Pr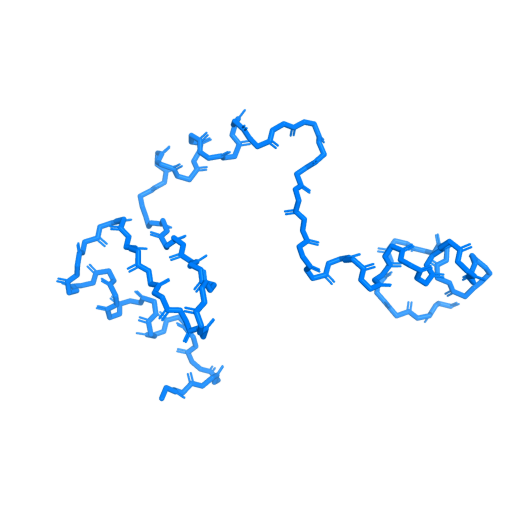otein AF-A0A9J6H2Y7-F1 (afdb_monomer_lite)

Secondary structure (DSSP, 8-state):
--GGGHHHHHHHHHHHH-SEEEEE-STT-EEEEE-SHHHHHHHHHHS-SS---GGGHHHHHHHHH-HHHH-SSSSS--

pLDDT: mean 88.36, std 8.99, range [60.16, 97.88]

Foldseek 3Di:
DPPVCVVVVLVVQCVPPNQWDWDDDPDNDIDIHGRDVVVVVVCVVPCDPDHDDPVCPVLVVCCVVPVVQSVDPDPGGD

Organism: Haemaphysalis longicornis (NCBI:txid44386)

InterPro domains:
  IPR036396 Cytochrome P450 superfamily [G3DSA:1.10.630.10] (1-78)
  IPR036396 Cytochrome P450 superfamily [SSF48264] (6-76)

Radius of gyration: 16.7 Å; chains: 1; bounding box: 30×27×45 Å

Sequence (78 aa):
MDLTRMHRNAQRLLDQYGPLVREVVVGDRVVVHVFDPRDMEHVFRNEGRFPARLSHRALLKYRRERPDVYGSGGLFPS

Structure (mmCIF, N/CA/C/O backbone):
data_AF-A0A9J6H2Y7-F1
#
_entry.id   AF-A0A9J6H2Y7-F1
#
loop_
_atom_site.group_PDB
_atom_site.id
_atom_site.type_symbol
_atom_site.label_atom_id
_atom_site.label_alt_id
_atom_site.label_comp_id
_atom_site.label_asym_id
_atom_site.label_entity_id
_atom_site.label_seq_id
_atom_site.pdbx_PDB_ins_code
_atom_site.Cartn_x
_atom_site.Cartn_y
_atom_site.Cartn_z
_atom_site.occupancy
_atom_site.B_iso_or_equiv
_atom_site.auth_seq_id
_atom_site.auth_comp_id
_atom_site.auth_asym_id
_atom_site.auth_atom_id
_atom_site.pdbx_PDB_model_num
ATOM 1 N N . MET A 1 1 ? 7.023 -11.562 12.592 1.00 66.44 1 MET A N 1
ATOM 2 C CA . MET A 1 1 ? 5.957 -11.327 11.596 1.00 66.44 1 MET A CA 1
ATOM 3 C C . MET A 1 1 ? 5.928 -12.536 10.670 1.00 66.44 1 MET A C 1
ATOM 5 O O . MET A 1 1 ? 6.961 -12.842 10.092 1.00 66.44 1 MET A O 1
ATOM 9 N N . ASP A 1 2 ? 4.818 -13.274 10.592 1.00 78.56 2 ASP A N 1
ATOM 10 C CA . ASP A 1 2 ? 4.705 -14.406 9.657 1.00 78.56 2 ASP A CA 1
ATOM 11 C C . ASP A 1 2 ? 4.360 -13.866 8.263 1.00 78.56 2 ASP A C 1
ATOM 13 O O . ASP A 1 2 ? 3.260 -13.346 8.047 1.00 78.56 2 ASP A O 1
ATOM 17 N N . LEU A 1 3 ? 5.319 -13.953 7.339 1.00 79.06 3 LEU A N 1
ATOM 18 C CA . LEU A 1 3 ? 5.188 -13.452 5.969 1.00 79.06 3 LEU A CA 1
ATOM 19 C C . LEU A 1 3 ? 4.250 -14.312 5.111 1.00 79.06 3 LEU A C 1
ATOM 21 O O . LEU A 1 3 ? 3.747 -13.838 4.099 1.00 79.06 3 LEU A O 1
ATOM 25 N N . THR A 1 4 ? 3.954 -15.546 5.526 1.00 90.88 4 THR A N 1
ATOM 26 C CA . THR A 1 4 ? 3.019 -16.429 4.809 1.00 90.88 4 THR A CA 1
ATOM 27 C C . THR A 1 4 ? 1.555 -16.124 5.137 1.00 90.88 4 THR A C 1
ATOM 29 O O . THR A 1 4 ? 0.644 -16.565 4.440 1.00 90.88 4 THR A O 1
ATOM 32 N N . ARG A 1 5 ? 1.304 -15.333 6.191 1.00 91.00 5 ARG A N 1
ATOM 33 C CA . ARG A 1 5 ? -0.038 -15.017 6.705 1.00 91.00 5 ARG A CA 1
ATOM 34 C C . ARG A 1 5 ? -0.251 -13.515 6.881 1.00 91.00 5 ARG A C 1
ATOM 36 O O . ARG A 1 5 ? -0.770 -13.071 7.904 1.00 91.00 5 ARG A O 1
ATOM 43 N N . MET A 1 6 ? 0.108 -12.731 5.863 1.00 89.19 6 MET A N 1
ATOM 44 C CA . MET A 1 6 ? 0.014 -11.263 5.899 1.00 89.19 6 MET A CA 1
ATOM 45 C C . MET A 1 6 ? -1.381 -10.743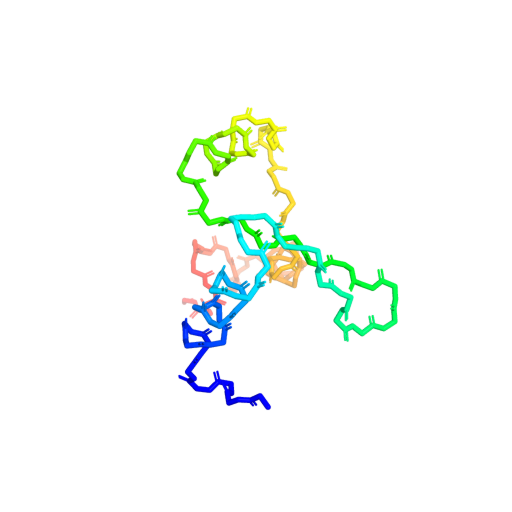 6.274 1.00 89.19 6 MET A C 1
ATOM 47 O O . MET A 1 6 ? -1.476 -9.798 7.051 1.00 89.19 6 MET A O 1
ATOM 51 N N . HIS A 1 7 ? -2.454 -11.401 5.821 1.00 92.12 7 HIS A N 1
ATOM 52 C CA . HIS A 1 7 ? -3.832 -11.036 6.178 1.00 92.12 7 HIS A CA 1
ATOM 53 C C . HIS A 1 7 ? -4.079 -11.035 7.697 1.00 92.12 7 HIS A C 1
ATOM 55 O O . HIS A 1 7 ? -4.810 -10.192 8.202 1.00 92.12 7 HIS A O 1
ATOM 61 N N . ARG A 1 8 ? -3.427 -11.928 8.458 1.00 95.81 8 ARG A N 1
ATOM 62 C CA . ARG A 1 8 ? -3.551 -11.960 9.925 1.00 95.81 8 ARG A CA 1
ATOM 63 C C . ARG A 1 8 ? -2.785 -10.830 10.593 1.00 95.81 8 ARG A C 1
ATOM 65 O O . ARG A 1 8 ? -3.189 -10.367 11.650 1.00 95.81 8 ARG A O 1
ATOM 72 N N . ASN A 1 9 ? -1.666 -10.409 10.010 1.00 92.19 9 ASN A N 1
ATOM 73 C CA . ASN A 1 9 ? -0.928 -9.252 10.513 1.00 92.19 9 ASN A CA 1
ATOM 74 C C . ASN A 1 9 ? -1.746 -7.977 10.273 1.00 92.19 9 ASN A C 1
ATOM 76 O O . ASN A 1 9 ? -1.896 -7.182 11.190 1.00 92.19 9 ASN A O 1
ATOM 80 N N . ALA A 1 10 ? -2.350 -7.851 9.089 1.00 93.69 10 ALA A N 1
ATOM 81 C CA . ALA A 1 10 ? -3.256 -6.759 8.754 1.00 93.69 10 ALA A CA 1
ATOM 82 C C . ALA A 1 10 ? -4.477 -6.711 9.693 1.00 93.69 10 ALA A C 1
ATOM 84 O O . ALA A 1 10 ? -4.781 -5.652 10.231 1.00 93.69 10 ALA A O 1
ATOM 85 N N . GLN A 1 11 ? -5.102 -7.861 9.984 1.00 96.38 11 GLN A N 1
ATOM 86 C CA . GLN A 1 11 ? -6.204 -7.936 10.952 1.00 96.38 11 GLN A CA 1
ATOM 87 C C . GLN A 1 11 ? -5.789 -7.429 12.339 1.00 96.38 11 GLN A C 1
ATOM 89 O O . GLN A 1 11 ? -6.502 -6.637 12.936 1.00 96.38 11 GLN A O 1
ATOM 94 N N . ARG A 1 12 ? -4.603 -7.811 12.833 1.00 95.75 12 ARG A N 1
ATOM 95 C CA . ARG A 1 12 ? -4.108 -7.319 14.130 1.00 95.75 12 ARG A CA 1
ATOM 96 C C . ARG A 1 12 ? -3.902 -5.806 14.150 1.00 95.75 12 ARG A C 1
ATOM 98 O O . ARG A 1 12 ? -4.173 -5.184 15.169 1.00 95.75 12 ARG A O 1
ATOM 105 N N . LEU A 1 13 ? -3.419 -5.222 13.050 1.00 95.81 13 LEU A N 1
ATOM 106 C CA . LEU A 1 13 ? -3.268 -3.769 12.938 1.00 95.81 13 LEU A CA 1
ATOM 107 C C . LEU A 1 13 ? -4.631 -3.071 13.008 1.00 95.81 13 LEU A C 1
ATOM 109 O O . LEU A 1 13 ? -4.766 -2.094 13.742 1.00 95.81 13 LEU A O 1
ATOM 113 N N . LEU A 1 14 ? -5.629 -3.605 12.298 1.00 97.38 14 LEU A N 1
ATOM 114 C CA . LEU A 1 14 ? -7.004 -3.111 12.344 1.00 97.38 14 LEU A CA 1
ATOM 115 C C . LEU A 1 14 ? -7.588 -3.197 13.759 1.00 97.38 14 LEU A C 1
ATOM 117 O O . LEU A 1 14 ? -8.103 -2.206 14.268 1.00 97.38 14 LEU A O 1
ATOM 121 N N . ASP A 1 15 ? -7.466 -4.353 14.410 1.00 97.69 15 ASP A N 1
ATOM 122 C CA . ASP A 1 15 ? -8.030 -4.578 15.745 1.00 97.69 15 ASP A CA 1
ATOM 123 C C . ASP A 1 15 ? -7.393 -3.658 16.801 1.00 97.69 15 ASP A C 1
ATOM 125 O O . ASP A 1 15 ? -8.065 -3.206 17.726 1.00 97.69 15 ASP A O 1
ATOM 129 N N . GLN A 1 16 ? -6.091 -3.378 16.675 1.00 97.81 16 GLN A N 1
ATOM 130 C CA . GLN A 1 16 ? -5.339 -2.609 17.666 1.00 97.81 16 GLN A CA 1
ATOM 131 C C . GLN A 1 16 ? -5.435 -1.091 17.470 1.00 97.81 16 GLN A C 1
ATOM 133 O O . GLN A 1 16 ? -5.481 -0.352 18.453 1.00 97.81 16 GLN A O 1
ATOM 138 N N . TYR A 1 17 ? -5.407 -0.620 16.224 1.00 97.69 17 TYR A N 1
ATOM 139 C CA . TYR A 1 17 ? -5.251 0.805 15.906 1.00 97.69 17 TYR A CA 1
ATOM 140 C C . TYR A 1 17 ? -6.439 1.392 15.140 1.00 97.69 17 TYR A C 1
ATOM 142 O O . TYR A 1 17 ? -6.538 2.612 15.011 1.00 97.69 17 TYR A O 1
ATOM 150 N N . GLY A 1 18 ? -7.350 0.550 14.656 1.00 97.69 18 GLY A N 1
ATOM 151 C CA . GLY A 1 18 ? -8.522 0.967 13.901 1.00 97.69 18 GLY A CA 1
ATOM 152 C C . GLY A 1 18 ? -8.296 1.020 12.383 1.00 97.69 18 GLY A C 1
ATOM 153 O O . GLY A 1 18 ? -7.364 0.414 11.852 1.00 97.69 18 GLY A O 1
ATOM 154 N N . PRO A 1 19 ? -9.185 1.711 11.649 1.00 97.88 19 PRO A N 1
ATOM 155 C CA . PRO A 1 19 ? -9.318 1.551 10.201 1.00 97.88 19 PRO A CA 1
ATOM 156 C C . PRO A 1 19 ? -8.224 2.228 9.362 1.00 97.88 19 PRO A C 1
ATOM 158 O O . PRO A 1 19 ? -8.132 1.953 8.165 1.00 97.88 19 PRO A O 1
ATOM 161 N N . LEU A 1 20 ? -7.399 3.090 9.963 1.00 97.50 20 LEU A N 1
ATOM 162 C CA . LEU A 1 20 ? -6.334 3.818 9.277 1.00 97.50 20 LEU A CA 1
ATOM 163 C C . LEU A 1 20 ? -5.057 3.791 10.119 1.00 97.50 20 LEU A C 1
ATOM 165 O O . LEU A 1 20 ? -4.989 4.412 11.179 1.00 97.50 20 LEU A O 1
ATOM 169 N N . VAL A 1 21 ? -4.037 3.073 9.646 1.00 97.81 21 VAL A N 1
ATOM 170 C CA . VAL A 1 21 ? -2.832 2.787 10.440 1.00 97.81 21 VAL A CA 1
ATOM 171 C C . VAL A 1 21 ? -1.582 3.241 9.711 1.00 97.81 21 VAL A C 1
ATOM 173 O O . VAL A 1 21 ? -1.316 2.818 8.588 1.00 97.81 21 VAL A O 1
ATOM 176 N N . ARG A 1 22 ? -0.769 4.065 10.374 1.00 95.94 22 ARG A N 1
ATOM 177 C CA . ARG A 1 22 ? 0.557 4.460 9.892 1.00 95.94 22 ARG A CA 1
ATOM 178 C C . ARG A 1 22 ? 1.620 3.527 10.470 1.00 95.94 22 ARG A C 1
ATOM 180 O O . ARG A 1 22 ? 1.899 3.580 11.663 1.00 95.94 22 ARG A O 1
ATOM 187 N N . GLU A 1 23 ? 2.262 2.741 9.616 1.00 93.44 23 GLU A N 1
ATOM 188 C CA . GLU A 1 23 ? 3.378 1.862 9.971 1.00 93.44 23 GLU A CA 1
ATOM 189 C C . GLU A 1 23 ? 4.696 2.421 9.418 1.00 93.44 23 GLU A C 1
ATOM 191 O O . GLU A 1 23 ? 4.805 2.741 8.234 1.00 93.44 23 GLU A O 1
ATOM 196 N N . VAL A 1 24 ? 5.717 2.524 10.271 1.00 93.25 24 VAL A N 1
ATOM 197 C CA . VAL A 1 24 ? 7.098 2.787 9.842 1.00 93.25 24 VAL A CA 1
ATOM 198 C C . VAL A 1 24 ? 7.791 1.435 9.717 1.00 93.25 24 VAL A C 1
ATOM 200 O O . VAL A 1 24 ? 8.018 0.772 10.724 1.00 93.25 24 VAL A O 1
ATOM 203 N N . VAL A 1 25 ? 8.077 1.006 8.487 1.00 85.12 25 VAL A N 1
ATOM 204 C CA . VAL A 1 25 ? 8.509 -0.374 8.211 1.00 85.12 25 VAL A CA 1
ATOM 205 C C . VAL A 1 25 ? 10.022 -0.527 8.382 1.00 85.12 25 VAL A C 1
ATOM 207 O O . VAL A 1 25 ? 10.486 -1.245 9.260 1.00 85.12 25 VAL A O 1
ATOM 210 N N . VAL A 1 26 ? 10.809 0.145 7.535 1.00 85.94 26 VAL A N 1
ATOM 211 C CA . VAL A 1 26 ? 12.281 0.152 7.595 1.00 85.94 26 VAL A CA 1
ATOM 212 C C . VAL A 1 26 ? 12.771 1.553 7.260 1.00 85.94 26 VAL A C 1
ATOM 214 O O . VAL A 1 26 ? 12.458 2.075 6.188 1.00 85.94 26 VAL A O 1
ATOM 217 N N . GLY A 1 27 ? 13.563 2.140 8.159 1.00 86.00 27 GLY A N 1
ATOM 218 C CA . GLY A 1 27 ? 14.083 3.496 7.999 1.00 86.00 27 GLY A CA 1
ATOM 219 C C . GLY A 1 27 ? 12.957 4.527 7.930 1.00 86.00 27 GLY A C 1
ATO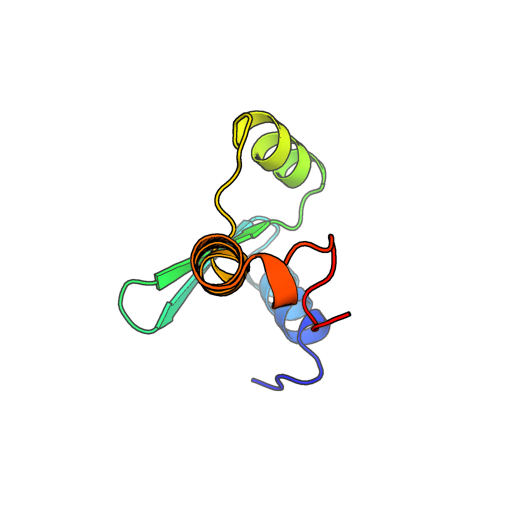M 220 O O . GLY A 1 27 ? 12.116 4.599 8.820 1.00 86.00 27 GLY A O 1
ATOM 221 N N . ASP A 1 28 ? 12.939 5.305 6.855 1.00 87.94 28 ASP A N 1
ATOM 222 C CA . ASP A 1 28 ? 11.955 6.350 6.561 1.00 87.94 28 ASP A CA 1
ATOM 223 C C . ASP A 1 28 ? 10.744 5.850 5.751 1.00 87.94 28 ASP A C 1
ATOM 225 O O . ASP A 1 28 ? 9.848 6.628 5.418 1.00 87.94 28 ASP A O 1
ATOM 229 N N . ARG A 1 29 ? 10.679 4.549 5.432 1.00 87.56 29 ARG A N 1
ATOM 230 C CA . ARG A 1 29 ? 9.573 3.990 4.647 1.00 87.56 29 ARG A CA 1
ATOM 231 C C . ARG A 1 29 ? 8.315 3.862 5.489 1.00 87.56 29 ARG A C 1
ATOM 233 O O . ARG A 1 29 ? 8.230 3.018 6.383 1.00 87.56 29 ARG A O 1
ATOM 240 N N . VAL A 1 30 ? 7.321 4.663 5.129 1.00 91.38 30 VAL A N 1
ATOM 241 C CA . VAL A 1 30 ? 5.993 4.651 5.734 1.00 91.38 30 VAL A CA 1
ATOM 242 C C . VAL A 1 30 ? 5.020 3.894 4.838 1.00 91.38 30 VAL A C 1
ATOM 244 O O . VAL A 1 30 ? 4.943 4.148 3.636 1.00 91.38 30 VAL A O 1
ATOM 247 N N . VAL A 1 31 ? 4.254 2.992 5.443 1.00 91.50 31 VAL A N 1
ATOM 248 C CA . VAL A 1 31 ? 3.074 2.367 4.845 1.00 91.50 31 VAL A CA 1
ATOM 249 C C . VAL A 1 31 ? 1.848 2.859 5.601 1.00 91.50 31 VAL A C 1
ATOM 251 O O . VAL A 1 31 ? 1.846 2.917 6.829 1.00 91.50 31 VAL A O 1
ATOM 254 N N . VAL A 1 32 ? 0.805 3.231 4.863 1.00 94.06 32 VAL A N 1
ATOM 255 C CA . VAL A 1 32 ? -0.509 3.530 5.433 1.00 94.06 32 VAL A CA 1
ATOM 256 C C . VAL A 1 32 ? -1.438 2.380 5.073 1.00 94.06 32 VAL A C 1
ATOM 258 O O . VAL A 1 32 ? -1.713 2.151 3.896 1.00 94.06 32 VAL A O 1
ATOM 261 N N . HIS A 1 33 ? -1.885 1.639 6.083 1.00 95.50 33 HIS A N 1
ATOM 262 C CA . HIS A 1 33 ? -2.893 0.595 5.932 1.00 95.50 33 HIS A CA 1
ATOM 263 C C . HIS A 1 33 ? -4.269 1.241 6.007 1.00 95.50 33 HIS A C 1
ATOM 265 O O . HIS A 1 33 ? -4.566 1.944 6.972 1.00 95.50 33 HIS A O 1
ATOM 271 N N . VAL A 1 34 ? -5.087 1.002 4.988 1.00 97.00 34 VAL A N 1
ATOM 272 C CA . VAL A 1 34 ? -6.451 1.524 4.881 1.00 97.00 34 VAL A CA 1
ATOM 273 C C . VAL A 1 34 ? -7.401 0.336 4.894 1.00 97.00 34 VAL A C 1
ATOM 275 O O . VAL A 1 34 ? -7.287 -0.538 4.037 1.00 97.00 34 VAL A O 1
ATOM 278 N N . PHE A 1 35 ? -8.308 0.289 5.867 1.00 97.31 35 PHE A N 1
ATOM 279 C CA . PHE A 1 35 ? -9.243 -0.821 6.063 1.00 97.31 35 PHE A CA 1
ATOM 280 C C . PHE A 1 35 ? -10.711 -0.435 5.828 1.00 97.31 35 PHE A C 1
ATOM 282 O O . PHE A 1 35 ? -11.520 -1.322 5.561 1.00 97.31 35 PHE A O 1
ATOM 289 N N . ASP A 1 36 ? -11.067 0.855 5.888 1.00 97.50 36 ASP A N 1
ATOM 290 C CA . ASP A 1 36 ? -12.420 1.327 5.558 1.00 97.50 36 ASP A CA 1
ATOM 291 C C . ASP A 1 36 ? -12.601 1.410 4.027 1.00 97.50 36 ASP A C 1
ATOM 293 O O . ASP A 1 36 ? -11.808 2.077 3.352 1.00 97.50 36 ASP A O 1
ATOM 297 N N . PRO A 1 37 ? -13.639 0.777 3.448 1.00 97.06 37 PRO A N 1
ATOM 298 C CA . PRO A 1 37 ? -13.894 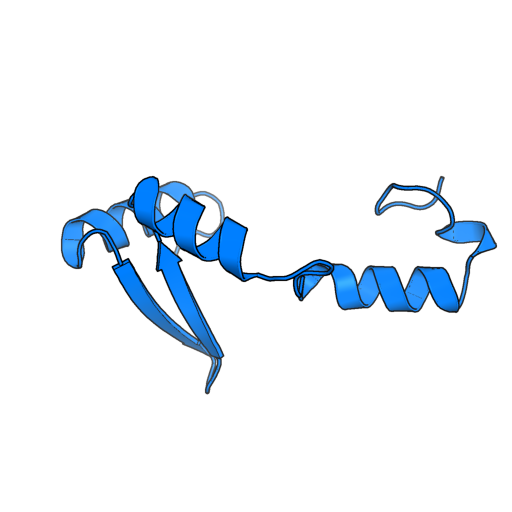0.831 2.008 1.00 97.06 37 PRO A CA 1
ATOM 299 C C . PRO A 1 37 ? -14.070 2.249 1.444 1.00 97.06 37 PRO A C 1
ATOM 301 O O . PRO A 1 37 ? -13.692 2.499 0.300 1.00 97.06 37 PRO A O 1
ATOM 304 N N . ARG A 1 38 ? -14.616 3.187 2.228 1.00 97.69 38 ARG A N 1
ATOM 305 C CA . ARG A 1 38 ? -14.794 4.588 1.814 1.00 97.69 38 ARG A CA 1
ATOM 306 C C . ARG A 1 38 ? -13.446 5.281 1.674 1.00 97.69 38 ARG A C 1
ATOM 308 O O . ARG A 1 38 ? -13.212 5.986 0.696 1.00 97.69 38 ARG A O 1
ATOM 315 N N . ASP A 1 39 ? -12.530 5.025 2.602 1.00 97.00 39 ASP A N 1
ATOM 316 C CA . ASP A 1 39 ? -11.172 5.566 2.537 1.00 97.00 39 ASP A CA 1
ATOM 317 C C . ASP A 1 39 ? -10.384 4.943 1.377 1.00 97.00 39 ASP A C 1
ATOM 319 O O . ASP A 1 39 ? -9.662 5.650 0.671 1.00 97.00 39 ASP A O 1
ATOM 323 N N . MET A 1 40 ? -10.564 3.643 1.110 1.00 95.38 40 MET A N 1
ATOM 324 C CA . MET A 1 40 ? -9.978 2.991 -0.070 1.00 95.38 40 MET A CA 1
ATOM 325 C C . MET A 1 40 ? -10.453 3.649 -1.369 1.00 95.38 40 MET A C 1
ATOM 327 O O . MET A 1 40 ? -9.643 3.928 -2.255 1.00 95.38 40 MET A O 1
ATOM 331 N N . GLU A 1 41 ? -11.755 3.925 -1.480 1.00 95.38 41 GLU A N 1
ATOM 332 C CA . GLU A 1 41 ? -12.328 4.639 -2.618 1.00 95.38 41 GLU A CA 1
ATOM 333 C C . GLU A 1 41 ? -11.745 6.051 -2.746 1.00 95.38 41 GLU A C 1
ATOM 335 O O . GLU A 1 41 ? -11.359 6.458 -3.846 1.00 95.38 41 GLU A O 1
ATOM 340 N N . HIS A 1 42 ? -11.637 6.789 -1.639 1.00 94.69 42 HIS A N 1
ATOM 341 C CA . HIS A 1 42 ? -11.025 8.114 -1.633 1.00 94.69 42 HIS A CA 1
ATOM 342 C C . HIS A 1 42 ? -9.579 8.075 -2.132 1.00 94.69 42 HIS A C 1
ATOM 344 O O . HIS A 1 42 ? -9.225 8.872 -3.002 1.00 94.69 42 HIS A O 1
ATOM 350 N N . VAL A 1 43 ? -8.753 7.143 -1.650 1.00 92.31 43 VAL A N 1
ATOM 351 C CA . VAL A 1 43 ? -7.372 6.981 -2.131 1.00 92.31 43 VAL A CA 1
ATOM 352 C C . VAL A 1 43 ? -7.358 6.653 -3.624 1.00 92.31 43 VAL A C 1
ATOM 354 O O . VAL A 1 43 ? -6.671 7.328 -4.390 1.00 92.31 43 VAL A O 1
ATOM 357 N N . PHE A 1 44 ? -8.161 5.677 -4.056 1.00 90.00 44 PHE A N 1
ATOM 358 C CA . PHE A 1 44 ? -8.223 5.245 -5.452 1.00 90.00 44 PHE A CA 1
ATOM 359 C C . PHE A 1 44 ? -8.624 6.380 -6.405 1.00 90.00 44 PHE A C 1
ATOM 361 O O . PHE A 1 44 ? -8.007 6.561 -7.454 1.00 90.00 44 PHE A O 1
ATOM 368 N N . ARG A 1 45 ? -9.621 7.193 -6.033 1.00 91.38 45 ARG A N 1
ATOM 369 C CA . ARG A 1 45 ? -10.093 8.324 -6.850 1.00 91.38 45 ARG A CA 1
ATOM 370 C C . ARG A 1 45 ? -9.087 9.478 -6.933 1.00 91.38 45 ARG A C 1
ATOM 372 O O . ARG A 1 45 ? -9.149 10.248 -7.888 1.00 91.38 45 ARG A O 1
ATOM 379 N N . ASN A 1 46 ? -8.170 9.603 -5.970 1.00 91.88 46 ASN A N 1
ATOM 380 C CA . ASN A 1 46 ? -7.208 10.711 -5.889 1.00 91.88 46 ASN A CA 1
ATOM 381 C C . ASN A 1 46 ? -5.773 10.335 -6.314 1.00 91.88 46 ASN A C 1
ATOM 383 O O . ASN A 1 46 ? -4.890 11.188 -6.310 1.00 91.88 46 ASN A O 1
ATOM 387 N N . GLU A 1 47 ? -5.522 9.089 -6.724 1.00 8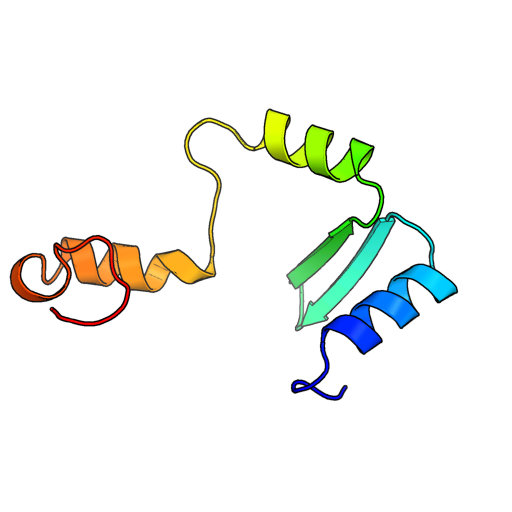5.38 47 GLU A N 1
ATOM 388 C CA . GLU A 1 47 ? -4.184 8.582 -7.077 1.00 85.38 47 GLU A CA 1
ATOM 389 C C . GLU A 1 47 ? -3.653 9.092 -8.444 1.00 85.38 47 GLU A C 1
ATOM 391 O O . GLU A 1 47 ? -2.471 8.938 -8.764 1.00 85.38 47 GLU A O 1
ATOM 396 N N . GLY A 1 48 ? -4.512 9.735 -9.247 1.00 84.25 48 GLY A N 1
ATOM 397 C CA . GLY A 1 48 ? -4.202 10.270 -10.578 1.00 84.25 48 GLY A CA 1
ATOM 398 C C . GLY A 1 48 ? -4.277 9.229 -11.707 1.00 84.25 48 GLY A C 1
ATOM 399 O O . GLY A 1 48 ? -4.557 8.055 -11.491 1.00 84.25 48 GLY A O 1
ATOM 400 N N . ARG A 1 49 ? -4.026 9.654 -12.957 1.00 83.75 49 ARG A N 1
ATOM 401 C CA . ARG A 1 49 ? -4.162 8.787 -14.153 1.00 83.75 49 ARG A CA 1
ATOM 402 C C . ARG A 1 49 ? -3.172 7.613 -14.183 1.00 83.75 49 ARG A C 1
ATOM 404 O O . ARG A 1 49 ? -3.481 6.571 -14.753 1.00 83.75 49 ARG A O 1
ATOM 411 N N . PHE A 1 50 ? -1.980 7.792 -13.613 1.00 80.06 50 PHE A N 1
ATOM 412 C CA . PHE A 1 50 ? -0.900 6.802 -13.621 1.00 80.06 50 PHE A CA 1
ATOM 413 C C . PHE A 1 50 ? -0.351 6.635 -12.204 1.00 80.06 50 PHE A C 1
ATOM 415 O O . PHE A 1 50 ? 0.652 7.266 -11.858 1.00 80.06 50 PHE A O 1
ATOM 422 N N . PRO A 1 51 ? -1.012 5.828 -11.363 1.00 81.06 51 PRO A N 1
ATOM 423 C CA . PRO A 1 51 ? -0.638 5.741 -9.968 1.00 81.06 51 PRO A CA 1
ATOM 424 C C . PRO A 1 51 ? 0.721 5.058 -9.804 1.00 81.06 51 PRO A C 1
ATOM 426 O O . PRO A 1 51 ? 1.094 4.146 -10.552 1.00 81.06 51 PRO A O 1
ATOM 429 N N . ALA A 1 52 ? 1.486 5.501 -8.808 1.00 79.94 52 ALA A N 1
ATOM 430 C CA . ALA A 1 52 ? 2.791 4.927 -8.536 1.00 79.94 52 ALA A CA 1
ATOM 431 C C . ALA A 1 52 ? 2.639 3.483 -8.032 1.00 79.94 52 ALA A C 1
ATOM 433 O O . ALA A 1 52 ? 1.904 3.187 -7.088 1.00 79.94 52 ALA A O 1
ATOM 434 N N . ARG A 1 53 ? 3.366 2.557 -8.656 1.00 84.31 53 ARG A N 1
ATOM 435 C CA . ARG A 1 53 ? 3.416 1.149 -8.247 1.00 84.31 53 ARG A CA 1
ATOM 436 C C . ARG A 1 53 ? 4.872 0.748 -8.099 1.00 84.31 53 ARG A C 1
ATOM 438 O O . ARG A 1 53 ? 5.522 0.374 -9.072 1.00 84.31 53 ARG A O 1
ATOM 445 N N . LEU A 1 54 ? 5.403 0.852 -6.878 1.00 77.81 54 LEU A N 1
ATOM 446 C CA . LEU A 1 54 ? 6.825 0.612 -6.599 1.00 77.81 54 LEU A CA 1
ATOM 447 C C . LEU A 1 54 ? 7.292 -0.759 -7.118 1.00 77.81 54 LEU A C 1
ATOM 449 O O . LEU A 1 54 ? 8.350 -0.848 -7.739 1.00 77.81 54 LEU A O 1
ATOM 453 N N . SER A 1 55 ? 6.462 -1.793 -6.943 1.00 77.88 55 SER A N 1
ATOM 454 C CA . SER A 1 55 ? 6.711 -3.157 -7.431 1.00 77.88 55 SER A CA 1
ATOM 455 C C . SER A 1 55 ? 6.883 -3.248 -8.952 1.00 77.88 55 SER A C 1
ATOM 457 O O . SER A 1 55 ? 7.580 -4.131 -9.440 1.00 77.88 55 SER A O 1
ATOM 459 N N . HIS A 1 56 ? 6.312 -2.311 -9.711 1.00 82.19 56 HIS A N 1
ATOM 460 C CA . HIS A 1 56 ? 6.337 -2.312 -11.173 1.00 82.19 56 HIS A CA 1
ATOM 461 C C . HIS A 1 56 ? 7.496 -1.494 -11.756 1.00 82.19 56 HIS A C 1
ATOM 463 O O . HIS A 1 56 ? 7.666 -1.466 -12.974 1.00 82.19 56 HIS A O 1
ATOM 469 N N . ARG A 1 57 ? 8.336 -0.853 -10.927 1.00 85.31 57 ARG A N 1
ATOM 470 C CA . ARG A 1 57 ? 9.504 -0.098 -11.419 1.00 85.31 57 ARG A CA 1
ATOM 471 C C . ARG A 1 57 ? 10.530 -0.996 -12.105 1.00 85.31 57 ARG A C 1
ATOM 473 O O . ARG A 1 57 ? 11.070 -0.614 -13.140 1.00 85.31 57 ARG A O 1
ATOM 480 N N . ALA A 1 58 ? 10.780 -2.182 -11.548 1.00 86.25 58 ALA A N 1
ATOM 481 C CA . ALA A 1 58 ? 11.676 -3.162 -12.156 1.00 86.25 58 ALA A CA 1
ATOM 482 C C . ALA A 1 58 ? 11.129 -3.637 -13.510 1.00 86.25 58 ALA A C 1
ATOM 484 O O . ALA A 1 58 ? 11.849 -3.621 -14.504 1.00 86.25 58 ALA A O 1
ATOM 485 N N . LEU A 1 59 ? 9.833 -3.965 -13.568 1.00 86.12 59 LEU A N 1
ATOM 486 C CA . LEU A 1 59 ? 9.164 -4.354 -14.809 1.00 86.12 59 LEU A CA 1
ATOM 487 C C . LEU A 1 59 ? 9.225 -3.237 -15.861 1.00 86.12 59 LEU A C 1
ATOM 489 O O . LEU A 1 59 ? 9.581 -3.496 -17.004 1.00 86.12 59 LEU A O 1
ATOM 493 N N . LEU A 1 60 ? 8.956 -1.984 -15.478 1.00 87.75 60 LEU A N 1
ATOM 494 C CA . LEU A 1 60 ? 9.064 -0.831 -16.376 1.00 87.75 60 LEU A CA 1
ATOM 495 C C . LEU A 1 60 ? 10.472 -0.690 -16.976 1.00 87.75 60 LEU A C 1
ATOM 497 O O . LEU A 1 60 ? 10.591 -0.427 -18.171 1.00 87.75 60 LEU A O 1
ATOM 501 N N . LYS A 1 61 ? 11.527 -0.872 -16.169 1.00 90.12 61 LYS A N 1
ATOM 502 C CA . LYS A 1 61 ? 12.918 -0.861 -16.650 1.00 90.12 61 LYS A CA 1
ATOM 503 C C . LYS A 1 61 ? 13.136 -1.950 -17.700 1.00 90.12 61 LYS A C 1
ATOM 505 O O . LYS A 1 61 ? 13.559 -1.641 -18.809 1.00 90.12 61 LYS A O 1
ATOM 510 N N . TYR A 1 62 ? 12.789 -3.197 -17.382 1.00 90.31 62 TYR A N 1
ATOM 511 C CA . TYR A 1 62 ? 13.006 -4.321 -18.294 1.00 90.31 62 TYR A CA 1
ATOM 512 C C . TYR A 1 62 ? 12.192 -4.214 -19.584 1.00 90.31 62 TYR A C 1
ATOM 514 O O . TYR A 1 62 ? 12.726 -4.513 -20.644 1.00 90.31 62 TYR A O 1
ATOM 522 N N . ARG A 1 63 ? 10.959 -3.699 -19.533 1.00 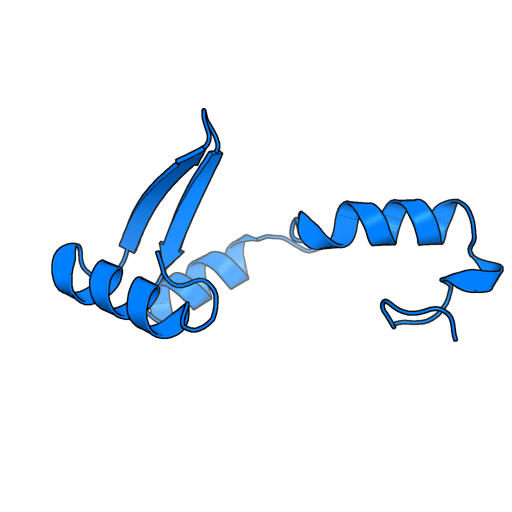90.00 63 ARG A N 1
ATOM 523 C CA . ARG A 1 63 ? 10.167 -3.423 -20.743 1.00 90.00 63 ARG A CA 1
ATOM 524 C C . ARG A 1 63 ? 10.827 -2.423 -21.682 1.00 90.00 63 ARG A C 1
ATOM 526 O O . ARG A 1 63 ? 10.706 -2.557 -22.892 1.00 90.00 63 ARG A O 1
ATOM 533 N N . ARG A 1 64 ? 11.500 -1.412 -21.130 1.00 90.88 64 ARG A N 1
ATOM 534 C CA . ARG A 1 64 ? 12.204 -0.395 -21.924 1.00 90.88 64 ARG A CA 1
ATOM 535 C C . ARG A 1 64 ? 13.509 -0.926 -22.508 1.00 90.88 64 ARG A C 1
ATOM 537 O O . ARG A 1 64 ? 13.847 -0.577 -23.629 1.00 90.88 64 ARG A O 1
ATOM 544 N N . GLU A 1 65 ? 14.238 -1.736 -21.744 1.00 94.69 65 GLU A N 1
ATOM 545 C CA . GLU A 1 65 ? 15.558 -2.250 -22.135 1.00 94.69 65 GLU A CA 1
ATOM 546 C C . GLU A 1 65 ? 15.496 -3.508 -23.011 1.00 94.69 65 GLU A C 1
ATOM 548 O O . GLU A 1 65 ? 16.418 -3.749 -23.784 1.00 94.69 65 GLU A O 1
ATOM 553 N N . ARG A 1 66 ? 14.452 -4.332 -22.861 1.00 91.62 66 ARG A N 1
ATOM 554 C CA . ARG A 1 66 ? 14.291 -5.647 -23.507 1.00 91.62 66 ARG A CA 1
ATOM 555 C C . ARG A 1 66 ? 12.836 -5.854 -23.959 1.00 91.62 66 ARG A C 1
ATOM 557 O O . ARG A 1 66 ? 12.132 -6.713 -23.410 1.00 91.62 66 ARG A O 1
ATOM 564 N N . PRO A 1 67 ? 12.329 -5.015 -24.879 1.00 91.31 67 PRO A N 1
ATOM 565 C CA . PRO A 1 67 ? 10.928 -5.053 -25.305 1.00 91.31 67 PRO A CA 1
ATOM 566 C C . PRO A 1 67 ? 10.548 -6.359 -26.018 1.00 91.31 67 PRO A C 1
ATOM 568 O O . PRO A 1 67 ? 9.391 -6.758 -25.979 1.00 91.31 67 PRO A O 1
ATOM 571 N N . ASP A 1 68 ? 11.516 -7.042 -26.620 1.00 91.25 68 ASP A N 1
ATOM 572 C CA . ASP A 1 68 ? 11.393 -8.365 -27.233 1.00 91.25 68 ASP A CA 1
ATOM 573 C C . ASP A 1 68 ? 11.088 -9.474 -26.212 1.00 91.25 68 ASP A C 1
ATOM 575 O O . ASP A 1 68 ? 10.343 -10.398 -26.522 1.00 91.25 68 ASP A O 1
ATOM 579 N N . VAL A 1 69 ? 11.599 -9.355 -24.981 1.00 88.06 69 VAL A N 1
ATOM 580 C CA . VAL A 1 69 ? 11.411 -10.350 -23.907 1.00 88.06 69 VAL A CA 1
ATOM 581 C C . VAL A 1 69 ? 10.249 -9.988 -22.973 1.00 88.06 69 VAL A C 1
ATOM 583 O O . VAL A 1 69 ? 9.546 -10.866 -22.480 1.00 88.06 69 VAL A O 1
ATOM 586 N N . TYR A 1 70 ? 10.039 -8.694 -22.700 1.00 87.94 70 TYR A N 1
ATOM 587 C CA . TYR A 1 70 ? 9.057 -8.211 -21.712 1.00 87.94 70 TYR A CA 1
ATOM 588 C C . TYR A 1 70 ? 7.905 -7.395 -22.324 1.00 87.94 70 TYR A C 1
ATOM 590 O O . TYR A 1 70 ? 7.164 -6.727 -21.599 1.00 87.94 70 TYR A O 1
ATOM 598 N N . GLY A 1 71 ? 7.726 -7.429 -23.646 1.00 81.81 71 GLY A N 1
ATOM 599 C CA . GLY A 1 71 ? 6.692 -6.663 -24.354 1.00 81.81 71 GLY A CA 1
ATOM 600 C C . GLY A 1 71 ? 5.250 -7.083 -24.048 1.00 81.81 71 GLY A C 1
ATOM 601 O O . GLY A 1 71 ? 4.319 -6.337 -24.350 1.00 81.81 71 GLY A O 1
ATOM 602 N N . SER A 1 72 ? 5.046 -8.244 -23.420 1.00 83.31 72 SER A N 1
ATOM 603 C CA . SER A 1 72 ? 3.722 -8.733 -23.044 1.00 83.31 72 SER A CA 1
ATOM 604 C C . SER A 1 72 ? 3.189 -8.072 -21.763 1.00 83.31 72 SER A C 1
ATOM 606 O O . SER A 1 72 ? 3.914 -7.460 -20.968 1.00 83.31 72 SER A O 1
ATOM 608 N N . GLY A 1 73 ? 1.876 -8.194 -21.541 1.00 74.12 73 GLY A N 1
ATOM 609 C CA . GLY A 1 73 ? 1.214 -7.680 -20.336 1.00 74.12 73 GLY A CA 1
ATOM 610 C C . GLY A 1 73 ? 1.667 -8.362 -19.036 1.00 74.12 73 GLY A C 1
ATOM 611 O O . GLY A 1 73 ? 1.497 -7.783 -17.962 1.00 74.12 73 GLY A O 1
ATOM 612 N N . GLY A 1 74 ? 2.281 -9.546 -19.130 1.00 72.06 74 GLY A N 1
ATOM 613 C CA . GLY A 1 74 ? 2.737 -10.350 -17.997 1.00 72.06 74 GLY A CA 1
ATOM 614 C C . GLY A 1 74 ? 4.034 -9.858 -17.344 1.00 72.06 74 GLY A C 1
ATOM 615 O O . GLY A 1 74 ? 4.729 -8.979 -17.852 1.00 72.06 74 GLY A O 1
ATOM 616 N N . LEU A 1 75 ? 4.339 -10.433 -16.175 1.00 67.00 75 LEU A N 1
ATOM 617 C CA . LEU A 1 75 ? 5.599 -10.220 -15.447 1.00 67.00 75 LEU A CA 1
ATOM 618 C C . LEU A 1 75 ? 6.715 -11.160 -15.936 1.00 67.00 75 LEU A C 1
ATOM 620 O O . LEU A 1 75 ? 7.893 -10.820 -15.831 1.00 67.00 75 LEU A O 1
ATOM 624 N N . PHE A 1 76 ? 6.342 -12.335 -16.445 1.00 63.94 76 PHE A N 1
ATOM 625 C CA . PHE A 1 76 ? 7.270 -13.350 -16.932 1.00 63.94 76 PHE A CA 1
ATOM 626 C C . PHE A 1 76 ? 7.489 -13.216 -18.442 1.00 63.94 76 PHE A C 1
ATOM 628 O O . PHE A 1 76 ? 6.552 -12.817 -19.138 1.00 63.94 76 PHE A O 1
ATOM 635 N N . PRO A 1 77 ? 8.696 -13.554 -18.937 1.00 60.91 77 PRO A N 1
ATOM 636 C CA . PRO A 1 77 ? 8.943 -13.684 -20.366 1.00 60.91 77 PRO A CA 1
ATOM 637 C C . PRO A 1 77 ? 7.911 -14.627 -20.979 1.00 60.91 77 PRO A C 1
ATOM 639 O O . PRO A 1 77 ? 7.646 -15.695 -20.421 1.00 60.91 77 PRO A O 1
ATOM 642 N N . SER A 1 78 ? 7.317 -14.200 -22.084 1.00 60.16 78 SER A N 1
ATOM 643 C CA . SER A 1 78 ? 6.409 -15.000 -22.909 1.00 60.16 78 SER A CA 1
ATOM 644 C C . SER A 1 78 ? 7.131 -15.511 -24.137 1.00 60.16 78 SER A C 1
ATOM 646 O O . SER A 1 78 ? 7.893 -14.692 -24.696 1.00 60.16 78 SER A O 1
#